Protein AF-A0A1E4K0N7-F1 (afdb_monomer_lite)

Foldseek 3Di:
DDDDDPVRVVVVVVVVDDDDLVNVLVVLQVVLVVCVVVVVNVSSVVSPVVSVVSVVVVVVVVD

pLDDT: mean 91.18, std 8.48, range [61.28, 98.44]

Sequence (63 aa):
MRELDEEERHLLRALDGPLATGDLITMVRDLGEILRNRGHVIQANVAELAADRLEMLDARSQA

Radius of gyration: 15.73 Å; chains: 1; bounding box: 39×18×44 Å

Structure (mmCIF, N/CA/C/O backbone):
data_AF-A0A1E4K0N7-F1
#
_entry.id   AF-A0A1E4K0N7-F1
#
loop_
_atom_site.group_PDB
_atom_site.id
_atom_site.type_symbol
_atom_site.label_atom_id
_atom_site.label_alt_id
_atom_site.label_comp_id
_atom_site.label_asym_id
_atom_site.label_entity_id
_atom_site.label_seq_id
_atom_site.pdbx_PDB_ins_code
_atom_site.Cartn_x
_atom_site.Cartn_y
_atom_site.Cartn_z
_atom_site.occupancy
_atom_site.B_iso_or_equiv
_atom_site.auth_seq_id
_atom_site.auth_comp_id
_atom_site.auth_asym_id
_atom_site.auth_atom_id
_atom_site.pdbx_PDB_model_num
ATOM 1 N N . MET A 1 1 ? -13.838 14.011 -23.798 1.00 61.28 1 MET A N 1
ATOM 2 C CA . MET A 1 1 ? -13.902 12.848 -22.883 1.00 61.28 1 MET A CA 1
ATOM 3 C C . MET A 1 1 ? -15.221 12.135 -23.144 1.00 61.28 1 MET A C 1
ATOM 5 O O . MET A 1 1 ? -16.184 12.828 -23.444 1.00 61.28 1 MET A O 1
ATOM 9 N N . ARG A 1 2 ? -15.246 10.796 -23.136 1.00 88.50 2 ARG A N 1
ATOM 10 C CA . ARG A 1 2 ? -16.472 9.994 -23.322 1.00 88.50 2 ARG A CA 1
ATOM 11 C C . ARG A 1 2 ? -17.329 10.063 -22.048 1.00 88.50 2 ARG A C 1
ATOM 13 O O . ARG A 1 2 ? -16.762 10.118 -20.961 1.00 88.50 2 ARG A O 1
ATOM 20 N N . GLU A 1 3 ? -18.657 10.071 -22.186 1.00 88.31 3 GLU A N 1
ATOM 21 C CA . GLU A 1 3 ? -19.575 9.931 -21.047 1.00 88.31 3 GLU A CA 1
ATOM 22 C C . GLU A 1 3 ? -19.563 8.497 -20.515 1.00 88.31 3 GLU A C 1
ATOM 24 O O . GLU A 1 3 ? -19.624 7.544 -21.295 1.00 88.31 3 GLU A O 1
ATOM 29 N N . LEU A 1 4 ? -19.489 8.371 -19.190 1.00 86.56 4 LEU A N 1
ATOM 30 C CA . LEU A 1 4 ? -19.553 7.086 -18.502 1.00 86.56 4 LEU A CA 1
ATOM 31 C C . LEU A 1 4 ? -20.976 6.540 -18.572 1.00 86.56 4 LEU A C 1
ATOM 33 O O . LEU A 1 4 ? -21.922 7.299 -18.330 1.00 86.56 4 LEU A O 1
ATOM 37 N N . ASP A 1 5 ? -21.138 5.256 -18.857 1.00 93.12 5 ASP A N 1
ATOM 38 C CA . ASP A 1 5 ? -22.433 4.590 -18.727 1.00 93.12 5 ASP A CA 1
ATOM 39 C C . ASP A 1 5 ? -22.805 4.346 -17.249 1.00 93.12 5 ASP A C 1
ATOM 41 O O . ASP A 1 5 ? -22.078 4.714 -16.320 1.00 93.12 5 ASP A O 1
ATOM 45 N N . GLU A 1 6 ? -24.013 3.835 -17.004 1.00 90.31 6 GLU A N 1
ATOM 46 C CA . GLU A 1 6 ? -24.528 3.683 -15.637 1.00 90.31 6 GLU A CA 1
ATOM 47 C C . GLU A 1 6 ? -23.771 2.605 -14.844 1.00 90.31 6 GLU A C 1
ATOM 49 O O . GLU A 1 6 ? -23.615 2.737 -13.630 1.00 90.31 6 GLU A O 1
ATOM 54 N N . GLU A 1 7 ? -23.242 1.583 -15.521 1.00 90.69 7 GLU A N 1
ATOM 55 C CA . GLU A 1 7 ? -22.439 0.528 -14.902 1.00 90.69 7 GLU A CA 1
ATOM 56 C C . GLU A 1 7 ? -21.067 1.074 -14.486 1.00 90.69 7 GLU A C 1
ATOM 58 O O . GLU A 1 7 ? -20.657 0.921 -13.332 1.00 90.69 7 GLU A O 1
ATOM 63 N N . GLU A 1 8 ? -20.411 1.823 -15.375 1.00 90.00 8 GLU A N 1
ATOM 64 C CA . GLU A 1 8 ? -19.150 2.517 -15.103 1.00 90.00 8 GLU A CA 1
ATOM 65 C C . GLU A 1 8 ? -19.287 3.518 -13.938 1.00 90.00 8 GLU A C 1
ATOM 67 O O . GLU A 1 8 ? -18.417 3.599 -13.066 1.00 90.00 8 GLU A O 1
ATOM 72 N N . ARG A 1 9 ? -20.403 4.257 -13.862 1.00 88.50 9 ARG A N 1
ATOM 73 C CA . ARG A 1 9 ? -20.689 5.162 -12.730 1.00 88.50 9 ARG A CA 1
ATOM 74 C C . ARG A 1 9 ? -20.919 4.415 -11.427 1.00 88.50 9 ARG A C 1
ATOM 76 O O . ARG A 1 9 ? -20.519 4.912 -10.375 1.00 88.50 9 ARG A O 1
ATOM 83 N N . HIS A 1 10 ? -21.594 3.270 -11.471 1.00 85.25 10 HIS A N 1
ATOM 84 C CA . HIS A 1 10 ? -21.847 2.475 -10.275 1.00 85.25 10 HIS A CA 1
ATOM 85 C C . HIS A 1 10 ? -20.542 1.906 -9.708 1.00 85.25 10 HIS A C 1
ATOM 87 O O . HIS A 1 10 ? -20.301 2.014 -8.506 1.00 85.25 10 HIS A O 1
ATOM 93 N N . LEU A 1 11 ? -19.664 1.412 -10.586 1.00 83.38 11 LEU A N 1
ATOM 94 C CA . LEU A 1 11 ? -18.305 0.994 -10.241 1.00 83.38 11 LEU A CA 1
ATOM 95 C C . LEU A 1 11 ? -17.502 2.134 -9.611 1.00 83.38 11 LEU A C 1
ATOM 97 O O . LEU A 1 11 ? -16.916 1.947 -8.550 1.00 83.38 11 LEU A O 1
ATOM 101 N N . LEU A 1 12 ? -17.520 3.330 -10.203 1.00 82.88 12 LEU A N 1
ATOM 102 C CA . LEU A 1 12 ? -16.819 4.486 -9.636 1.00 82.88 12 LEU A CA 1
ATOM 103 C C . LEU A 1 12 ? -17.340 4.872 -8.251 1.00 82.88 12 LEU A C 1
ATOM 105 O O . LEU A 1 12 ? -16.540 5.095 -7.353 1.00 82.88 12 LEU A O 1
ATOM 109 N N . ARG A 1 13 ? -18.660 4.870 -8.028 1.00 82.06 13 ARG A N 1
ATOM 110 C CA . ARG A 1 13 ? -19.213 5.134 -6.687 1.00 82.06 13 ARG A CA 1
ATOM 111 C C . ARG A 1 13 ? -18.817 4.073 -5.663 1.00 82.06 13 ARG A C 1
ATOM 113 O O . ARG A 1 13 ? -18.671 4.404 -4.492 1.00 82.06 13 ARG A O 1
ATOM 120 N N . ALA A 1 14 ? -18.676 2.815 -6.080 1.00 73.88 14 ALA A N 1
ATOM 121 C CA . ALA A 1 14 ? -18.182 1.756 -5.208 1.00 73.88 14 ALA A CA 1
ATOM 122 C C . ALA A 1 14 ? -16.697 1.963 -4.861 1.00 73.88 14 ALA A C 1
ATOM 124 O O . ALA A 1 14 ? -16.304 1.726 -3.722 1.00 73.88 14 ALA A O 1
ATOM 125 N N . LEU A 1 15 ? -15.900 2.462 -5.813 1.00 73.75 15 LEU A N 1
ATOM 126 C CA . LEU A 1 15 ? -14.495 2.832 -5.603 1.00 73.75 15 LEU A CA 1
ATOM 127 C C . LEU A 1 15 ? -14.329 4.094 -4.739 1.00 73.75 15 LEU A C 1
ATOM 129 O O . LEU A 1 15 ? -13.359 4.187 -3.995 1.00 73.75 15 LEU A O 1
ATOM 133 N N . ASP A 1 16 ? -15.276 5.034 -4.803 1.00 79.50 16 ASP A N 1
ATOM 134 C CA . ASP A 1 16 ? -15.326 6.235 -3.951 1.00 79.50 16 ASP A CA 1
ATOM 135 C C . ASP A 1 16 ? -15.836 5.940 -2.523 1.00 79.50 16 ASP A C 1
ATOM 137 O O . ASP A 1 16 ? -15.906 6.835 -1.675 1.00 79.50 16 ASP A O 1
ATOM 141 N N . GLY A 1 17 ? -16.232 4.694 -2.249 1.00 74.44 17 GLY A N 1
ATOM 142 C CA . GLY A 1 17 ? -16.668 4.248 -0.933 1.00 74.44 17 GLY A CA 1
ATOM 143 C C . GLY A 1 17 ? -15.528 4.190 0.096 1.00 74.44 17 GLY A C 1
ATOM 144 O O . GLY A 1 17 ? -14.348 4.285 -0.247 1.00 74.44 17 GLY A O 1
ATOM 145 N N . PRO A 1 18 ? -15.855 4.026 1.390 1.00 79.06 18 PRO A N 1
ATOM 146 C CA . PRO A 1 18 ? -14.842 3.816 2.416 1.00 79.06 18 PRO A CA 1
ATOM 147 C C . PRO A 1 18 ? -14.056 2.531 2.126 1.00 79.06 18 PRO A C 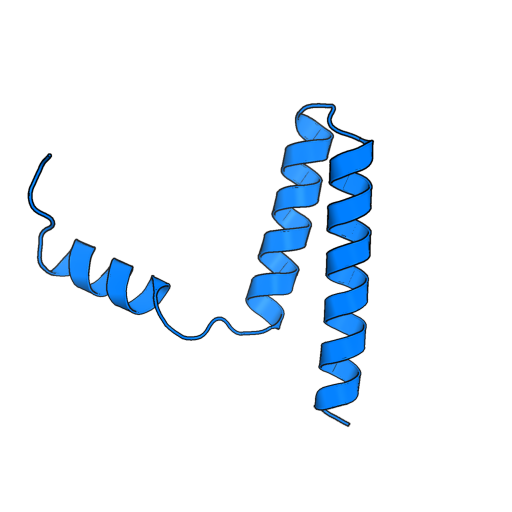1
ATOM 149 O O . PRO A 1 18 ? -14.636 1.455 1.989 1.00 79.06 18 PRO A O 1
ATOM 152 N N . LEU A 1 19 ? -12.732 2.652 2.056 1.00 80.25 19 LEU A N 1
ATOM 153 C CA . LEU A 1 19 ? -11.822 1.530 1.854 1.00 80.25 19 LEU A CA 1
ATOM 154 C C . LEU A 1 19 ? -11.560 0.833 3.194 1.00 80.25 19 LEU A C 1
ATOM 156 O O . LEU A 1 19 ? -11.211 1.497 4.175 1.00 80.25 19 LEU A O 1
ATOM 160 N N . ALA A 1 20 ? -11.705 -0.493 3.249 1.00 87.75 20 ALA A N 1
ATOM 161 C CA . ALA A 1 20 ? -11.313 -1.241 4.438 1.00 87.75 20 ALA A CA 1
ATOM 162 C C . ALA A 1 20 ? -9.793 -1.134 4.642 1.00 87.75 20 ALA A C 1
ATOM 164 O O . ALA A 1 20 ? -9.024 -1.190 3.680 1.00 87.75 20 ALA A O 1
ATOM 165 N N . THR A 1 21 ? -9.336 -1.018 5.894 1.00 90.25 21 THR A N 1
ATOM 166 C CA . THR A 1 21 ? -7.898 -0.914 6.202 1.00 90.25 21 THR A CA 1
ATOM 167 C C . THR A 1 21 ? -7.102 -2.080 5.606 1.00 90.25 21 THR A C 1
ATOM 169 O O . THR A 1 21 ? -6.009 -1.871 5.085 1.00 90.25 21 THR A O 1
ATOM 172 N N . GLY A 1 22 ? -7.671 -3.292 5.609 1.00 91.69 22 GLY A N 1
ATOM 173 C CA . GLY A 1 22 ? -7.065 -4.480 4.996 1.00 91.69 22 GLY A CA 1
ATOM 174 C C . GLY A 1 22 ? -6.858 -4.365 3.481 1.00 91.69 22 GLY A C 1
ATOM 175 O O . GLY A 1 22 ? -5.806 -4.757 2.969 1.00 91.69 22 GLY A O 1
ATOM 176 N N . ASP A 1 23 ? -7.809 -3.762 2.766 1.00 92.38 23 ASP A N 1
ATOM 177 C CA . ASP A 1 23 ? -7.682 -3.533 1.324 1.00 92.38 23 ASP A CA 1
ATOM 178 C C . ASP A 1 23 ? -6.584 -2.500 1.045 1.00 92.38 23 ASP A C 1
ATOM 180 O O . ASP A 1 23 ? -5.736 -2.708 0.177 1.00 92.38 23 ASP A O 1
ATOM 184 N N . LEU A 1 24 ? -6.518 -1.430 1.848 1.00 92.00 24 LEU A N 1
ATOM 185 C CA . LEU A 1 24 ? -5.447 -0.436 1.756 1.00 92.00 24 LEU A CA 1
ATOM 186 C C . LEU A 1 24 ? -4.0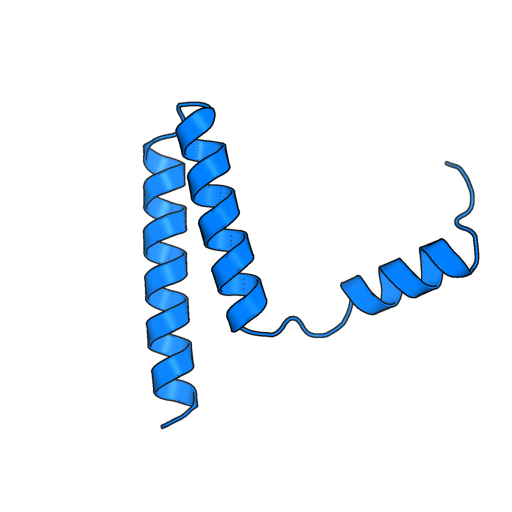64 -1.056 2.000 1.00 92.00 24 LEU A C 1
ATOM 188 O O . LEU A 1 24 ? -3.122 -0.753 1.270 1.00 92.00 24 LEU A O 1
ATOM 192 N N . ILE A 1 25 ? -3.933 -1.932 3.001 1.00 95.62 25 ILE A N 1
ATOM 193 C CA . ILE A 1 25 ? -2.680 -2.648 3.285 1.00 95.62 25 ILE A CA 1
ATOM 194 C C . ILE A 1 25 ? -2.255 -3.470 2.064 1.00 95.62 25 ILE A C 1
ATOM 196 O O . ILE A 1 25 ? -1.102 -3.375 1.641 1.00 95.62 25 ILE A O 1
ATOM 200 N N . THR A 1 26 ? -3.183 -4.224 1.472 1.00 96.06 26 THR A N 1
ATOM 201 C CA . THR A 1 26 ? -2.932 -5.023 0.261 1.00 96.06 26 THR A CA 1
ATOM 202 C C . THR A 1 26 ? -2.451 -4.142 -0.891 1.00 96.06 26 THR A C 1
ATOM 204 O O . 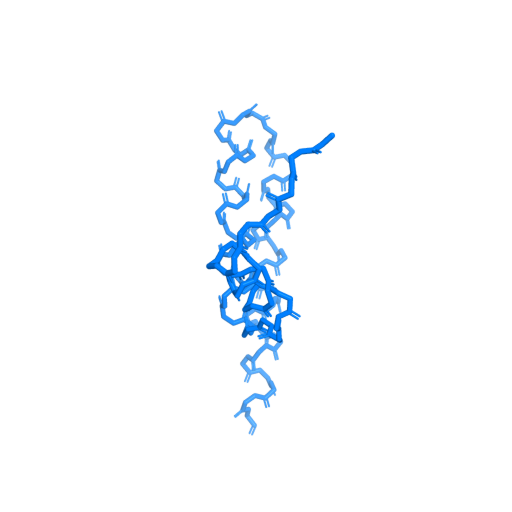THR A 1 26 ? -1.384 -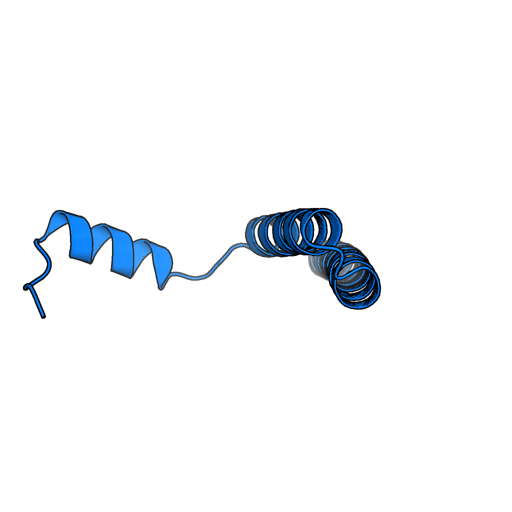4.387 -1.448 1.00 96.06 26 THR A O 1
ATOM 207 N N . MET A 1 27 ? -3.155 -3.042 -1.171 1.00 95.44 27 MET A N 1
ATOM 208 C CA . MET A 1 27 ? -2.784 -2.104 -2.237 1.00 95.44 27 MET A CA 1
ATOM 209 C C . MET A 1 27 ? -1.385 -1.503 -2.043 1.00 95.44 27 MET A C 1
ATOM 211 O O . MET A 1 27 ? -0.644 -1.309 -3.009 1.00 95.44 27 MET A O 1
ATOM 215 N N . VAL A 1 28 ? -1.003 -1.191 -0.802 1.00 97.19 28 VAL A N 1
ATOM 216 C CA . VAL A 1 28 ? 0.325 -0.645 -0.491 1.00 97.19 28 VAL A CA 1
ATOM 217 C C . VAL A 1 28 ? 1.418 -1.705 -0.678 1.00 97.19 28 VAL A C 1
ATOM 219 O O . VAL A 1 28 ? 2.501 -1.373 -1.169 1.00 97.19 28 VAL A O 1
ATOM 222 N N . ARG A 1 29 ? 1.145 -2.977 -0.360 1.00 98.00 29 ARG A N 1
ATOM 223 C CA . ARG A 1 29 ? 2.073 -4.089 -0.631 1.00 98.00 29 ARG A CA 1
ATOM 224 C C . ARG A 1 29 ? 2.261 -4.308 -2.132 1.00 98.00 29 ARG A C 1
ATOM 226 O O . ARG A 1 29 ? 3.403 -4.326 -2.592 1.00 98.00 29 ARG A O 1
ATOM 233 N N . ASP A 1 30 ? 1.171 -4.348 -2.895 1.00 98.19 30 ASP A N 1
ATOM 234 C CA . ASP A 1 30 ? 1.204 -4.479 -4.358 1.00 98.19 30 ASP A CA 1
ATOM 235 C C . ASP A 1 30 ? 2.004 -3.338 -5.003 1.00 98.19 30 ASP A C 1
ATOM 237 O O . ASP A 1 30 ? 2.820 -3.545 -5.907 1.00 98.19 30 ASP A O 1
ATOM 241 N N . LEU A 1 31 ? 1.829 -2.111 -4.502 1.00 97.56 31 LEU A N 1
ATOM 242 C CA . LEU A 1 31 ? 2.625 -0.966 -4.932 1.00 97.56 31 LEU A CA 1
ATOM 243 C C . LEU A 1 31 ? 4.122 -1.186 -4.665 1.00 97.56 31 LEU A C 1
ATOM 245 O O . LEU A 1 31 ? 4.945 -0.869 -5.528 1.00 97.56 31 LEU A O 1
ATOM 249 N N . GLY A 1 32 ? 4.483 -1.741 -3.506 1.00 98.25 32 GLY A N 1
ATOM 250 C CA . GLY A 1 32 ? 5.857 -2.119 -3.179 1.00 98.25 32 GLY A CA 1
ATOM 251 C C . GLY A 1 32 ? 6.458 -3.086 -4.202 1.00 98.25 32 GLY A C 1
ATOM 252 O O . GLY A 1 32 ? 7.548 -2.832 -4.723 1.00 98.25 32 GLY A O 1
ATOM 253 N N . GLU A 1 33 ? 5.720 -4.134 -4.571 1.00 98.25 33 GLU A N 1
ATOM 254 C CA . GLU A 1 33 ? 6.146 -5.100 -5.591 1.00 98.25 33 GLU A CA 1
ATOM 255 C C . GLU A 1 33 ? 6.329 -4.450 -6.968 1.00 98.25 33 GLU A C 1
ATOM 257 O O . GLU A 1 33 ? 7.357 -4.645 -7.626 1.00 98.25 33 GLU A O 1
ATOM 262 N N . ILE A 1 34 ? 5.380 -3.611 -7.396 1.00 98.31 34 ILE A N 1
ATOM 263 C CA . ILE A 1 34 ? 5.465 -2.874 -8.667 1.00 98.31 34 ILE A CA 1
ATOM 264 C C . ILE A 1 34 ? 6.705 -1.973 -8.692 1.00 98.31 34 ILE A C 1
ATOM 266 O O . ILE A 1 34 ? 7.430 -1.935 -9.691 1.00 98.31 34 ILE A O 1
ATOM 270 N N . LEU A 1 35 ? 6.966 -1.244 -7.605 1.00 98.31 35 LEU A N 1
ATOM 271 C CA . LEU A 1 35 ? 8.125 -0.362 -7.481 1.00 98.31 35 LEU A CA 1
ATOM 272 C C . LEU A 1 35 ? 9.431 -1.157 -7.526 1.00 98.31 35 LEU A C 1
ATOM 274 O O . LEU A 1 35 ? 10.359 -0.768 -8.241 1.00 98.31 35 LEU A O 1
ATOM 278 N N . ARG A 1 36 ? 9.487 -2.299 -6.836 1.00 98.06 36 ARG A N 1
ATOM 279 C CA . ARG A 1 36 ? 10.647 -3.196 -6.831 1.00 98.06 36 ARG A CA 1
ATOM 280 C C . ARG A 1 36 ? 10.938 -3.731 -8.231 1.00 98.06 36 ARG A C 1
ATOM 282 O O . ARG A 1 36 ? 12.072 -3.620 -8.694 1.00 98.06 36 ARG A O 1
ATOM 289 N N . ASN A 1 37 ? 9.910 -4.195 -8.939 1.00 98.25 37 ASN A N 1
ATOM 290 C CA . ASN A 1 37 ? 10.016 -4.696 -10.314 1.00 98.25 37 ASN A CA 1
ATOM 291 C C . ASN A 1 37 ? 10.460 -3.617 -11.316 1.00 98.25 37 ASN A C 1
ATOM 293 O O . ASN A 1 37 ? 11.048 -3.931 -12.348 1.00 98.25 37 ASN A O 1
ATOM 297 N N . ARG A 1 38 ? 10.225 -2.338 -11.004 1.00 97.75 38 ARG A N 1
ATOM 298 C CA . ARG A 1 38 ? 10.691 -1.184 -11.794 1.00 97.75 38 ARG A CA 1
ATOM 299 C C . ARG A 1 38 ? 12.066 -0.653 -11.370 1.00 97.75 38 ARG A C 1
ATOM 301 O O . ARG A 1 38 ? 12.537 0.325 -11.943 1.00 97.75 38 ARG A O 1
ATOM 308 N N . GLY A 1 39 ? 12.716 -1.265 -10.378 1.00 98.06 39 GLY A N 1
ATOM 309 C CA . GLY A 1 39 ? 14.020 -0.834 -9.862 1.00 98.06 39 GLY A CA 1
ATOM 310 C C . GLY A 1 39 ? 13.963 0.330 -8.864 1.00 98.06 39 GLY A C 1
ATOM 311 O O . GLY A 1 39 ? 15.003 0.851 -8.462 1.00 98.06 39 GLY A O 1
ATOM 312 N N . HIS A 1 40 ? 12.774 0.733 -8.413 1.00 98.12 40 HIS A N 1
ATOM 313 C CA . HIS A 1 40 ? 12.568 1.777 -7.404 1.00 98.12 40 HIS A CA 1
ATOM 314 C C . HIS A 1 40 ? 12.693 1.209 -5.982 1.00 98.12 40 HIS A C 1
ATOM 316 O O . HIS A 1 40 ? 11.734 1.180 -5.213 1.00 98.12 40 HIS A O 1
ATOM 322 N N . VAL A 1 41 ? 13.889 0.724 -5.634 1.00 97.31 41 VAL A N 1
ATOM 323 C CA . VAL A 1 41 ? 14.132 -0.054 -4.403 1.00 97.31 41 VAL A CA 1
ATOM 324 C C . VAL A 1 41 ? 13.804 0.729 -3.128 1.00 97.31 41 VAL A C 1
ATOM 326 O O . VAL A 1 41 ? 13.198 0.181 -2.212 1.00 97.31 41 VAL A O 1
ATOM 329 N N . ILE A 1 42 ? 14.169 2.013 -3.056 1.00 98.06 42 ILE A N 1
ATOM 330 C CA . ILE A 1 42 ? 13.902 2.832 -1.863 1.00 98.06 42 ILE A CA 1
ATOM 331 C C . ILE A 1 42 ? 12.394 3.009 -1.673 1.00 98.06 42 ILE A C 1
ATOM 333 O O . ILE A 1 42 ? 11.883 2.827 -0.572 1.00 98.06 42 ILE A O 1
ATOM 337 N N . GLN A 1 43 ? 11.677 3.332 -2.747 1.00 98.31 43 GLN A N 1
ATOM 338 C CA . GLN A 1 43 ? 10.235 3.538 -2.718 1.00 98.31 43 GLN A CA 1
ATOM 339 C C . GLN A 1 43 ? 9.496 2.239 -2.378 1.00 98.31 43 GLN A C 1
ATOM 341 O O . GLN A 1 43 ? 8.543 2.278 -1.606 1.00 98.31 43 GLN A O 1
ATOM 346 N N . ALA A 1 44 ? 9.965 1.099 -2.895 1.00 98.25 44 ALA A N 1
ATOM 347 C CA . ALA A 1 44 ? 9.434 -0.213 -2.541 1.00 98.25 44 ALA A CA 1
ATOM 348 C C . ALA A 1 44 ? 9.565 -0.490 -1.036 1.00 98.25 44 ALA A C 1
ATOM 350 O O . ALA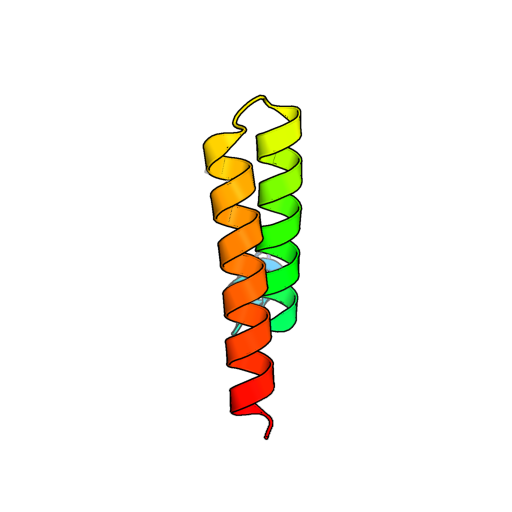 A 1 44 ? 8.581 -0.831 -0.388 1.00 98.25 44 ALA A O 1
ATOM 351 N N . ASN A 1 45 ? 10.743 -0.242 -0.453 1.00 98.12 45 ASN A N 1
ATOM 352 C CA . ASN A 1 45 ? 10.963 -0.430 0.985 1.00 98.12 45 ASN A CA 1
ATOM 353 C C . ASN A 1 45 ? 10.095 0.515 1.838 1.00 98.12 45 ASN A C 1
ATOM 355 O O . ASN A 1 45 ? 9.640 0.142 2.916 1.00 98.12 45 ASN A O 1
ATOM 359 N N . VAL A 1 46 ? 9.866 1.750 1.374 1.00 98.44 46 VAL A N 1
ATOM 360 C CA . VAL A 1 46 ? 8.959 2.692 2.051 1.00 98.44 46 VAL A CA 1
ATOM 361 C C . VAL A 1 46 ? 7.517 2.183 2.016 1.00 98.44 46 VAL A C 1
ATOM 363 O O . VAL A 1 46 ? 6.831 2.284 3.031 1.00 98.44 46 VAL A O 1
ATOM 366 N N . ALA A 1 47 ? 7.065 1.633 0.887 1.00 97.88 47 ALA A N 1
ATOM 367 C CA . ALA A 1 47 ? 5.733 1.047 0.764 1.00 97.88 47 ALA A CA 1
ATOM 368 C C . ALA A 1 47 ? 5.565 -0.165 1.697 1.00 97.88 47 ALA A C 1
ATOM 370 O O . ALA A 1 47 ? 4.605 -0.211 2.459 1.00 97.88 47 ALA A O 1
ATOM 371 N N . GLU A 1 48 ? 6.539 -1.078 1.732 1.00 97.81 48 GLU A N 1
ATOM 372 C CA . GLU A 1 48 ? 6.537 -2.225 2.654 1.00 97.81 48 GLU A CA 1
ATOM 373 C C . GLU A 1 48 ? 6.446 -1.772 4.123 1.00 97.81 48 GLU A C 1
ATOM 375 O O . GLU A 1 48 ? 5.541 -2.184 4.846 1.00 97.81 48 GLU A O 1
ATOM 380 N N . LEU A 1 49 ? 7.290 -0.822 4.546 1.00 98.31 49 LEU A N 1
ATOM 381 C CA . LEU A 1 49 ? 7.245 -0.283 5.911 1.00 98.31 49 LEU A CA 1
ATOM 382 C C . LEU A 1 49 ? 5.912 0.415 6.233 1.00 98.31 49 LEU A C 1
ATOM 384 O O . LEU A 1 49 ? 5.460 0.409 7.381 1.00 98.31 49 LEU A O 1
ATOM 388 N N . ALA A 1 50 ? 5.296 1.072 5.250 1.00 97.75 50 ALA A N 1
ATOM 389 C CA . ALA A 1 50 ? 3.991 1.695 5.427 1.00 97.75 50 ALA A CA 1
ATOM 390 C C . ALA A 1 50 ? 2.891 0.641 5.623 1.00 97.75 50 ALA A C 1
ATOM 392 O O . ALA A 1 50 ? 2.061 0.815 6.516 1.00 97.75 50 ALA A O 1
ATOM 393 N N . ALA A 1 51 ? 2.918 -0.454 4.857 1.00 97.50 51 ALA A N 1
ATOM 394 C CA . ALA A 1 51 ? 1.992 -1.570 5.025 1.00 97.50 51 ALA A CA 1
ATOM 395 C C . ALA A 1 51 ? 2.112 -2.201 6.422 1.00 97.50 51 ALA A C 1
ATOM 397 O O . ALA A 1 51 ? 1.097 -2.360 7.098 1.00 97.50 51 ALA A O 1
ATOM 398 N N . ASP A 1 52 ? 3.334 -2.451 6.901 1.00 97.62 52 ASP A N 1
ATOM 399 C CA . ASP A 1 52 ? 3.572 -3.003 8.245 1.00 97.62 52 ASP A CA 1
ATOM 400 C C . ASP A 1 52 ? 3.019 -2.088 9.349 1.00 97.62 52 ASP A C 1
ATOM 402 O O . ASP A 1 52 ? 2.415 -2.534 10.327 1.00 97.62 52 ASP A O 1
ATOM 406 N N . ARG A 1 53 ? 3.204 -0.770 9.202 1.00 96.50 53 ARG A N 1
ATOM 407 C CA . ARG A 1 53 ? 2.673 0.211 10.159 1.00 96.50 53 ARG A CA 1
ATOM 408 C C . ARG A 1 53 ? 1.152 0.248 10.159 1.00 96.50 53 ARG A C 1
ATOM 410 O O . ARG A 1 53 ? 0.566 0.386 11.231 1.00 96.50 53 ARG A O 1
ATOM 417 N N . LEU A 1 54 ? 0.526 0.154 8.988 1.00 95.25 54 LEU A N 1
ATOM 418 C CA . LEU A 1 54 ? -0.929 0.097 8.872 1.00 95.25 54 LEU A CA 1
ATOM 419 C C . LEU A 1 54 ? -1.480 -1.161 9.547 1.00 95.25 54 LEU A C 1
ATOM 421 O O . LEU A 1 54 ? -2.426 -1.051 10.318 1.00 95.25 54 LEU A O 1
ATOM 425 N N . GLU A 1 55 ? -0.842 -2.313 9.349 1.00 95.50 55 GLU A N 1
ATOM 426 C CA . GLU A 1 55 ? -1.225 -3.574 9.994 1.00 95.50 55 GLU A CA 1
ATOM 427 C C . GLU A 1 55 ? -1.127 -3.490 11.527 1.00 95.50 55 GLU A C 1
ATOM 429 O O . GLU A 1 55 ? -2.054 -3.876 12.239 1.00 95.50 55 GLU A O 1
ATOM 434 N N . MET A 1 56 ? -0.055 -2.888 12.059 1.00 95.5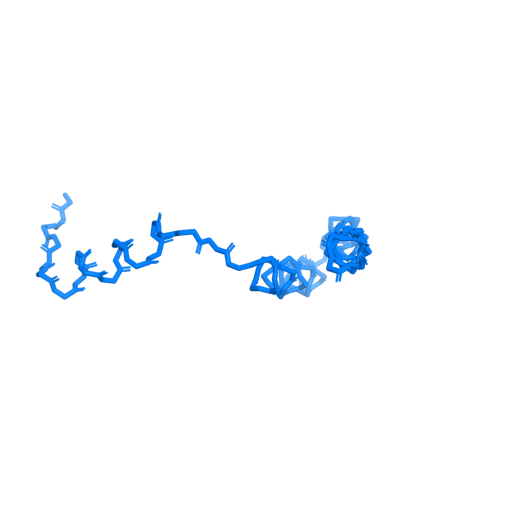0 56 MET A N 1
ATOM 435 C CA . MET A 1 56 ? 0.068 -2.649 13.503 1.00 95.50 56 MET A CA 1
ATOM 436 C C . MET A 1 56 ? -1.004 -1.698 14.048 1.00 95.50 56 MET A C 1
ATOM 438 O O . MET A 1 56 ? -1.492 -1.889 15.163 1.00 95.50 56 MET A O 1
ATOM 442 N N . LEU A 1 57 ? -1.334 -0.634 13.312 1.00 92.56 57 LEU A N 1
ATOM 443 C CA . LEU A 1 57 ? -2.360 0.324 13.725 1.00 92.56 57 LEU A CA 1
ATOM 444 C C . LEU A 1 57 ? -3.755 -0.302 13.694 1.00 92.56 57 LEU A C 1
ATOM 446 O O . LEU A 1 57 ? -4.522 -0.089 14.632 1.00 92.56 57 LEU A O 1
ATOM 450 N N . ASP A 1 58 ? -4.050 -1.101 12.670 1.00 92.19 58 ASP A N 1
ATOM 451 C CA . ASP A 1 58 ? -5.311 -1.825 12.543 1.00 92.19 58 ASP A CA 1
ATOM 452 C C . ASP A 1 58 ? -5.483 -2.813 13.702 1.00 92.19 58 ASP A C 1
ATOM 454 O O . ASP A 1 58 ? -6.458 -2.720 14.446 1.00 92.19 58 ASP A O 1
ATOM 458 N N . ALA A 1 59 ? -4.468 -3.641 13.974 1.00 90.50 59 ALA A N 1
ATOM 459 C CA . ALA A 1 59 ? -4.474 -4.579 15.096 1.00 90.50 59 ALA A CA 1
ATOM 460 C C . ALA A 1 59 ? -4.691 -3.890 16.457 1.00 90.50 59 ALA A C 1
ATOM 462 O O . ALA A 1 59 ? -5.390 -4.418 17.318 1.00 90.50 59 ALA A O 1
ATOM 463 N N . ARG A 1 60 ? -4.128 -2.689 16.655 1.00 90.69 60 ARG A N 1
ATOM 464 C CA . ARG A 1 60 ? -4.349 -1.882 17.869 1.00 90.69 60 ARG A CA 1
ATOM 465 C C . ARG A 1 60 ? -5.743 -1.270 17.953 1.00 90.69 60 ARG A C 1
ATOM 467 O O . ARG A 1 60 ? -6.183 -0.975 19.055 1.00 90.69 60 ARG A O 1
ATOM 474 N N . SER A 1 61 ? -6.390 -1.013 16.820 1.00 85.62 61 SER A N 1
ATOM 475 C CA . SER A 1 61 ? -7.744 -0.450 16.777 1.00 85.62 61 SER A CA 1
ATOM 476 C C . SER A 1 61 ? -8.834 -1.491 17.052 1.00 85.62 61 SER A C 1
ATOM 478 O O . SER A 1 61 ? -9.925 -1.125 17.478 1.00 85.62 61 SER A O 1
ATOM 480 N N . GLN A 1 62 ? -8.526 -2.773 16.826 1.00 79.88 62 GLN A N 1
ATOM 481 C CA . GLN A 1 62 ? -9.430 -3.911 17.026 1.00 79.88 62 GLN A CA 1
ATOM 482 C C . GLN A 1 62 ? -9.319 -4.553 18.427 1.00 79.88 62 GLN A C 1
ATOM 484 O O . GLN A 1 62 ? -10.076 -5.477 18.725 1.00 79.88 62 GLN A O 1
ATOM 489 N N . ALA A 1 63 ? -8.369 -4.109 19.261 1.00 67.38 63 ALA A N 1
ATOM 490 C CA . ALA A 1 63 ? -8.097 -4.616 20.614 1.00 67.38 63 ALA A CA 1
ATOM 491 C C . ALA A 1 63 ? -8.786 -3.775 21.698 1.00 67.38 63 ALA A C 1
ATOM 493 O O . ALA A 1 63 ? -9.277 -4.382 22.677 1.00 67.38 63 ALA A O 1
#

Secondary structure (DSSP, 8-state):
-PPP-HHHHHHHHHHTSPPPHHHHHHHHHHHHHHHHHTT-HHHHHHHHHHHHHHHHHHHHH--